Protein AF-A0A9J7NAI9-F1 (afdb_monomer)

Sequence (108 aa):
MEDMAEQAQNMTIGELYTSEKEGNDDSGDGTQGKPFKTVLQAIRHAGKEPFPSILVDGKKEGQRWEPVSQAQLKKQKKIWQREQHKAADKEKKEVRLENIKILQVLNV

Secondary structure (DSSP, 8-state):
--SSSSSGGGGSSPPEEB-TTT--TTT--SSSSS-BS-HHHHHHHH-SSSPP-EEEE-SSTT-SEEEPPHHHHHHHHHHHHHHHHHHHHHHHHHHHHHHHHHHHHTT-

Organism: Branchiostoma floridae (NCBI:txid7739)

pLDDT: mean 75.94, std 13.52, range [39.56, 89.75]

Mean predicted aligned error: 11.58 Å

Structure (mmCIF, N/CA/C/O backbone):
data_AF-A0A9J7NAI9-F1
#
_entry.id   AF-A0A9J7NAI9-F1
#
loop_
_atom_site.group_PDB
_atom_site.id
_atom_site.type_symbol
_atom_site.label_atom_id
_atom_site.label_alt_id
_atom_site.label_comp_id
_atom_site.label_asym_id
_atom_site.label_entity_id
_atom_site.label_seq_id
_atom_site.pdbx_PDB_ins_code
_atom_site.Cartn_x
_atom_site.Cartn_y
_atom_site.Cartn_z
_atom_site.occupancy
_atom_site.B_iso_or_equiv
_atom_site.auth_seq_id
_atom_site.auth_comp_id
_atom_site.auth_asym_id
_atom_site.auth_atom_id
_atom_site.pdbx_PDB_model_num
ATOM 1 N N . MET A 1 1 ? -30.375 14.791 -13.742 1.00 44.72 1 MET A N 1
ATOM 2 C CA . MET A 1 1 ? -30.176 13.327 -13.657 1.00 44.72 1 MET A CA 1
ATOM 3 C C . MET A 1 1 ? -28.774 13.055 -14.173 1.00 44.72 1 MET A C 1
ATOM 5 O O . MET A 1 1 ? -28.616 12.635 -15.307 1.00 44.72 1 MET A O 1
ATOM 9 N N . GLU A 1 2 ? -27.758 13.404 -13.387 1.00 45.91 2 GLU A N 1
ATOM 10 C CA . GLU A 1 2 ? -26.345 13.337 -13.809 1.00 45.91 2 GLU A CA 1
ATOM 11 C C . GLU A 1 2 ? -25.483 12.544 -12.808 1.00 45.91 2 GLU A C 1
ATOM 13 O O . GLU A 1 2 ? -24.283 12.413 -12.990 1.00 45.91 2 GLU A O 1
ATOM 18 N N . ASP A 1 3 ? -26.107 11.926 -11.797 1.00 45.97 3 ASP A N 1
ATOM 19 C CA . ASP A 1 3 ? -25.424 11.298 -10.655 1.00 45.97 3 ASP A CA 1
ATOM 20 C C . ASP A 1 3 ? -25.345 9.759 -10.719 1.00 45.97 3 ASP A C 1
ATOM 22 O O . ASP A 1 3 ? -24.952 9.113 -9.752 1.00 45.97 3 ASP A O 1
ATOM 26 N N . MET A 1 4 ? -25.739 9.132 -11.835 1.00 50.91 4 MET A N 1
ATOM 27 C CA . MET A 1 4 ? -25.880 7.663 -11.917 1.00 50.91 4 MET A CA 1
ATOM 28 C C . MET A 1 4 ? -24.733 6.938 -12.642 1.00 50.91 4 MET A C 1
ATOM 30 O O . MET A 1 4 ? -24.644 5.714 -12.565 1.00 50.91 4 MET A O 1
ATOM 34 N N . ALA A 1 5 ? -23.834 7.657 -13.323 1.00 46.25 5 ALA A N 1
ATOM 35 C CA . ALA A 1 5 ? -22.735 7.042 -14.079 1.00 46.25 5 ALA A CA 1
ATOM 36 C C . ALA A 1 5 ? -21.481 6.750 -13.228 1.00 46.25 5 ALA A C 1
ATOM 38 O O . ALA A 1 5 ? -20.723 5.837 -13.552 1.00 46.25 5 ALA A O 1
ATOM 39 N N . GLU A 1 6 ? -21.277 7.458 -12.112 1.00 47.16 6 GLU A N 1
ATOM 40 C CA . GLU A 1 6 ? -20.104 7.259 -11.242 1.00 47.16 6 GLU A CA 1
ATOM 41 C C . GLU A 1 6 ? -20.245 6.055 -10.295 1.00 47.16 6 GLU A C 1
ATOM 43 O O . GLU A 1 6 ? -19.250 5.442 -9.914 1.00 47.16 6 GLU A O 1
ATOM 48 N N . GLN A 1 7 ? -21.472 5.634 -9.972 1.00 41.72 7 GLN A N 1
ATOM 49 C CA . GLN A 1 7 ? -21.710 4.493 -9.076 1.00 41.72 7 GLN A CA 1
ATOM 50 C C . GLN A 1 7 ? -21.473 3.128 -9.750 1.00 41.72 7 GLN A C 1
ATOM 52 O O . GLN A 1 7 ? -21.200 2.141 -9.066 1.00 41.72 7 GLN A O 1
ATOM 57 N N . ALA A 1 8 ? -21.516 3.054 -11.086 1.00 41.09 8 ALA A N 1
ATOM 58 C CA . ALA A 1 8 ? -21.364 1.798 -11.825 1.00 41.09 8 ALA A CA 1
ATOM 59 C C . ALA A 1 8 ? -19.909 1.311 -11.930 1.00 41.09 8 ALA A C 1
ATOM 61 O O . ALA A 1 8 ? -19.667 0.107 -12.019 1.00 41.09 8 ALA A O 1
ATOM 62 N N . GLN A 1 9 ? -18.926 2.213 -11.849 1.00 43.31 9 GLN A N 1
ATOM 63 C CA . GLN A 1 9 ? -17.512 1.820 -11.869 1.00 43.31 9 GLN A CA 1
ATOM 64 C C . GLN A 1 9 ? -17.072 1.146 -10.560 1.00 43.31 9 GLN A C 1
ATOM 66 O O . GLN A 1 9 ? -16.085 0.419 -10.551 1.00 43.31 9 GLN A O 1
ATOM 71 N N . ASN A 1 10 ? -17.841 1.298 -9.477 1.00 43.94 10 ASN A N 1
ATOM 72 C CA . ASN A 1 10 ? -17.552 0.697 -8.175 1.00 43.94 10 ASN A CA 1
ATOM 73 C C . ASN A 1 10 ? -18.012 -0.775 -8.052 1.00 43.94 10 ASN A C 1
ATOM 75 O O . ASN A 1 10 ? -17.738 -1.414 -7.042 1.00 43.94 10 ASN A O 1
ATOM 79 N N . MET A 1 11 ? -18.715 -1.333 -9.048 1.00 39.56 11 MET A N 1
ATOM 80 C CA . MET A 1 11 ? -19.363 -2.654 -8.935 1.00 39.56 11 MET A CA 1
ATOM 81 C C . MET A 1 11 ? -18.564 -3.838 -9.508 1.00 39.56 11 MET A C 1
ATOM 83 O O . MET A 1 11 ? -19.034 -4.968 -9.435 1.00 39.56 11 MET A O 1
ATOM 87 N N . THR A 1 12 ? -17.357 -3.626 -10.052 1.00 43.38 12 THR A N 1
ATOM 88 C CA . THR A 1 12 ? -16.520 -4.742 -10.568 1.00 43.38 12 THR A CA 1
ATOM 89 C C . THR A 1 12 ? -15.076 -4.731 -10.057 1.00 43.38 12 THR A C 1
ATOM 91 O O . THR A 1 12 ? -14.273 -5.580 -10.440 1.00 43.38 12 THR A O 1
ATOM 94 N N . ILE A 1 13 ? -14.720 -3.786 -9.184 1.00 56.59 13 ILE A N 1
ATOM 95 C CA . ILE A 1 13 ? -13.369 -3.671 -8.628 1.00 56.59 13 ILE A CA 1
ATOM 96 C C . ILE A 1 13 ? -13.398 -4.355 -7.256 1.00 56.59 13 ILE A C 1
ATOM 98 O O . ILE A 1 13 ? -13.735 -3.730 -6.255 1.00 56.59 13 ILE A O 1
ATOM 102 N N . GLY A 1 14 ? -13.174 -5.672 -7.242 1.00 68.62 14 GLY A N 1
ATOM 103 C CA . GLY A 1 14 ? -13.347 -6.520 -6.056 1.00 68.62 14 GLY A CA 1
ATOM 104 C C . GLY A 1 14 ? -12.652 -5.977 -4.804 1.00 68.62 14 GLY A C 1
ATOM 105 O O . GLY A 1 14 ? -11.555 -5.443 -4.882 1.00 68.62 14 GLY A O 1
ATOM 106 N N . GLU A 1 15 ? -13.295 -6.103 -3.649 1.00 83.12 15 GLU A N 1
ATOM 107 C CA . GLU A 1 15 ? -12.754 -5.654 -2.364 1.00 83.12 15 GLU A CA 1
ATOM 108 C C . GLU A 1 15 ? -11.461 -6.400 -2.007 1.00 83.12 15 GLU A C 1
ATOM 110 O O . GLU A 1 15 ? -11.422 -7.630 -2.057 1.00 83.12 15 GLU A O 1
ATOM 115 N N . LEU A 1 16 ? -10.414 -5.666 -1.616 1.00 87.94 16 LEU A N 1
ATOM 116 C CA . LEU A 1 16 ? -9.161 -6.263 -1.152 1.00 87.94 16 LEU A CA 1
ATOM 117 C C . LEU A 1 16 ? -9.062 -6.192 0.362 1.00 87.94 16 LEU A C 1
ATOM 119 O O . LEU A 1 16 ? -9.169 -5.129 0.961 1.00 87.94 16 LEU A O 1
ATOM 123 N N . TYR A 1 17 ? -8.778 -7.325 0.977 1.00 88.69 17 TYR A N 1
ATOM 124 C CA . TYR A 1 17 ? -8.649 -7.466 2.414 1.00 88.69 17 TYR A CA 1
ATOM 125 C C . TYR A 1 17 ? -7.174 -7.464 2.797 1.00 88.69 17 TYR A C 1
ATOM 127 O O . TYR A 1 17 ? -6.356 -8.184 2.219 1.00 88.69 17 TYR A O 1
ATOM 135 N N . THR A 1 18 ? -6.833 -6.635 3.777 1.00 88.88 18 THR A N 1
ATOM 136 C CA . THR A 1 18 ? -5.484 -6.499 4.321 1.00 88.88 18 THR A CA 1
ATOM 137 C C . THR A 1 18 ? -5.531 -6.647 5.836 1.00 88.88 18 THR A C 1
ATOM 139 O O . THR A 1 18 ? -6.253 -5.917 6.506 1.00 88.88 18 THR A O 1
ATOM 142 N N . SER A 1 19 ? -4.779 -7.592 6.390 1.00 88.38 19 SER A N 1
ATOM 143 C CA . SER A 1 19 ? -4.666 -7.803 7.831 1.00 88.38 19 SER A CA 1
ATOM 144 C C . SER A 1 19 ? -3.204 -7.773 8.232 1.00 88.38 19 SER A C 1
ATOM 146 O O . SER A 1 19 ? -2.419 -8.604 7.790 1.00 88.38 19 SER A O 1
ATOM 148 N N . GLU A 1 20 ? -2.829 -6.847 9.106 1.00 85.50 20 GLU A N 1
ATOM 149 C CA . GLU A 1 20 ? -1.448 -6.767 9.590 1.00 85.50 20 GLU A CA 1
ATOM 150 C C . GLU A 1 20 ? -1.117 -7.949 10.519 1.00 85.50 20 GLU A C 1
ATOM 152 O O . GLU A 1 20 ? 0.048 -8.324 10.666 1.00 85.50 20 GLU A O 1
ATOM 157 N N . LYS A 1 21 ? -2.151 -8.558 11.118 1.00 83.62 21 LYS A N 1
ATOM 158 C CA . LYS A 1 21 ? -2.030 -9.660 12.081 1.00 83.62 21 LYS A CA 1
ATOM 159 C C . LYS A 1 21 ? -1.989 -11.037 11.427 1.00 83.62 21 LYS A C 1
ATOM 161 O O . LYS A 1 21 ? -1.159 -11.853 11.810 1.00 83.62 21 LYS A O 1
ATOM 166 N N . GLU A 1 22 ? -2.887 -11.297 10.479 1.00 83.75 22 GLU A N 1
ATOM 167 C CA . GLU A 1 22 ? -3.063 -12.632 9.877 1.00 83.75 22 GLU A CA 1
ATOM 168 C C . GLU A 1 22 ? -2.797 -12.656 8.369 1.00 83.75 22 GLU A C 1
ATOM 170 O O . GLU A 1 22 ? -2.861 -13.709 7.737 1.00 83.75 22 GLU A O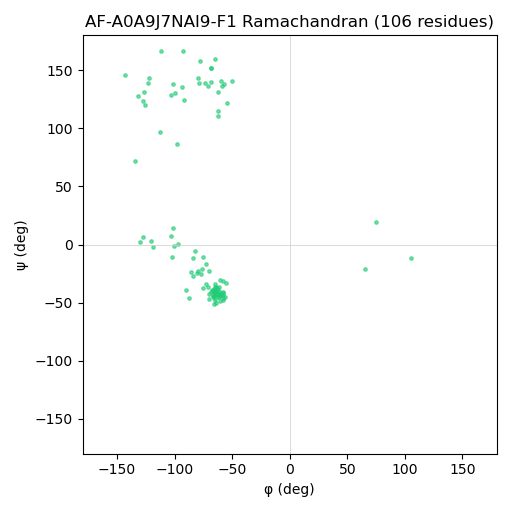 1
ATOM 175 N N . GLY A 1 23 ? -2.497 -11.502 7.777 1.00 85.75 23 GLY A N 1
ATOM 176 C CA . GLY A 1 23 ? -2.211 -11.403 6.359 1.00 85.75 23 GLY A CA 1
ATOM 177 C C . GLY A 1 23 ? -0.813 -11.873 5.991 1.00 85.75 23 GLY A C 1
ATOM 178 O O . GLY A 1 23 ? 0.123 -11.883 6.796 1.00 85.75 23 GLY A O 1
ATOM 179 N N . ASN A 1 24 ? -0.671 -12.226 4.719 1.00 87.62 24 ASN A N 1
ATOM 180 C CA . ASN A 1 24 ? 0.593 -12.629 4.123 1.00 87.62 24 ASN A CA 1
ATOM 181 C C . ASN A 1 24 ? 0.798 -11.865 2.806 1.00 87.62 24 ASN A C 1
ATOM 183 O O . ASN A 1 24 ? -0.098 -11.827 1.969 1.00 87.62 24 ASN A O 1
ATOM 187 N N . ASP A 1 25 ? 1.951 -11.216 2.633 1.00 84.06 25 ASP A N 1
ATOM 188 C CA . ASP A 1 25 ? 2.257 -10.457 1.411 1.00 84.06 25 ASP A CA 1
ATOM 189 C C . ASP A 1 25 ? 2.716 -11.355 0.246 1.00 84.06 25 ASP A C 1
ATOM 191 O O . ASP A 1 25 ? 2.588 -10.954 -0.911 1.00 84.06 25 ASP A O 1
ATOM 195 N N . ASP A 1 26 ? 3.224 -12.558 0.533 1.00 81.25 26 ASP A N 1
ATOM 196 C CA . ASP A 1 26 ? 3.769 -13.485 -0.466 1.00 81.25 26 ASP A CA 1
ATOM 197 C C . ASP A 1 26 ? 2.710 -14.438 -1.033 1.00 81.25 26 ASP A C 1
ATOM 199 O O . ASP A 1 26 ? 2.723 -14.755 -2.218 1.00 81.25 26 ASP A O 1
ATOM 203 N N . SER A 1 27 ? 1.797 -14.923 -0.185 1.00 82.25 27 SER A N 1
ATOM 204 C CA . SER A 1 27 ? 0.757 -15.903 -0.562 1.00 82.25 27 SER A CA 1
ATOM 205 C C . SER A 1 27 ? -0.673 -15.407 -0.347 1.00 82.25 27 SER A C 1
ATOM 207 O O . SER A 1 27 ? -1.620 -16.179 -0.507 1.00 82.25 27 SER A O 1
ATOM 209 N N . GLY A 1 28 ? -0.839 -14.156 0.086 1.00 81.06 28 GLY A N 1
ATOM 210 C CA . GLY A 1 28 ? -2.149 -13.526 0.180 1.00 81.06 28 GLY A CA 1
ATOM 211 C C . GLY A 1 28 ? -2.693 -13.231 -1.210 1.00 81.06 28 GLY A C 1
ATOM 212 O O . GLY A 1 28 ? -1.971 -12.732 -2.066 1.00 81.06 28 GLY A O 1
ATOM 213 N N . ASP A 1 29 ? -3.973 -13.516 -1.417 1.00 81.75 29 ASP A N 1
ATOM 214 C CA . ASP A 1 29 ? -4.691 -13.169 -2.651 1.00 81.75 29 ASP A CA 1
ATOM 215 C C . ASP A 1 29 ? -5.546 -11.900 -2.452 1.00 81.75 29 ASP A C 1
ATOM 217 O O . ASP A 1 29 ? -6.239 -11.445 -3.357 1.00 81.75 29 ASP A O 1
ATOM 221 N N . GLY A 1 30 ? -5.536 -11.335 -1.237 1.00 79.12 30 GLY A N 1
ATOM 222 C CA . GLY A 1 30 ? -6.341 -10.174 -0.864 1.00 79.12 30 GLY A CA 1
ATOM 223 C C . GLY A 1 30 ? -7.815 -10.484 -0.656 1.00 79.12 30 GLY A C 1
ATOM 224 O O . GLY A 1 30 ? -8.640 -9.580 -0.686 1.00 79.12 30 GLY A O 1
ATOM 225 N N . THR A 1 31 ? -8.159 -11.749 -0.428 1.00 84.12 31 THR A N 1
ATOM 226 C CA . THR A 1 31 ? -9.518 -12.177 -0.077 1.00 84.12 31 THR A CA 1
ATOM 227 C C . THR A 1 31 ? -9.692 -12.227 1.442 1.00 84.12 31 THR A C 1
ATOM 229 O O . THR A 1 31 ? -8.712 -12.240 2.182 1.00 84.12 31 THR A O 1
ATOM 232 N N . GLN A 1 32 ? -10.932 -12.320 1.934 1.00 83.69 32 GLN A N 1
ATOM 233 C CA . GLN A 1 32 ? -11.203 -12.463 3.375 1.00 83.69 32 GLN A CA 1
ATOM 234 C C . GLN A 1 32 ? -10.489 -13.666 4.017 1.00 83.69 32 GLN A C 1
ATOM 236 O O . GLN A 1 32 ? -10.111 -13.593 5.183 1.00 83.69 32 GLN A 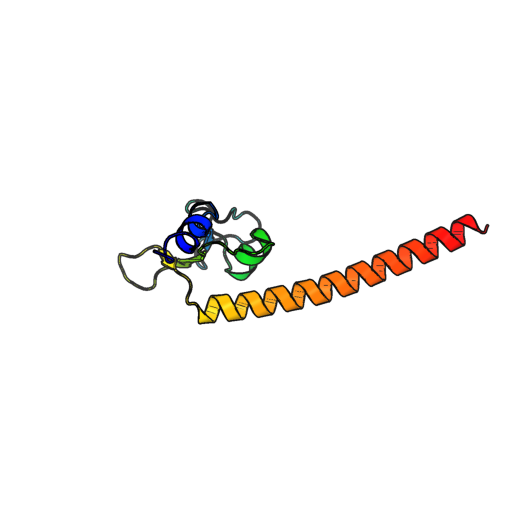O 1
ATOM 241 N N . GLY A 1 33 ? -10.312 -14.765 3.271 1.00 83.38 33 GLY A N 1
ATOM 242 C CA . GLY A 1 33 ? -9.641 -15.977 3.756 1.00 83.38 33 GLY A CA 1
ATOM 243 C C . GLY A 1 33 ? -8.116 -15.929 3.653 1.00 83.38 33 GLY A C 1
ATOM 244 O O . GLY A 1 33 ? -7.431 -16.586 4.431 1.00 83.38 33 GLY A O 1
ATOM 245 N N . LYS A 1 34 ? -7.579 -15.148 2.709 1.00 86.00 34 LYS A N 1
ATOM 246 C CA . LYS A 1 34 ? -6.138 -14.933 2.524 1.00 86.00 34 LYS A CA 1
ATOM 247 C C . LYS A 1 34 ? -5.852 -13.444 2.325 1.00 86.00 34 LYS A C 1
ATOM 249 O O . LYS A 1 34 ? -5.562 -13.022 1.198 1.00 86.00 34 LYS A O 1
ATOM 254 N N . PRO A 1 35 ? -5.971 -12.639 3.392 1.00 88.94 35 PRO A N 1
ATOM 255 C CA . PRO A 1 35 ? -5.738 -11.211 3.299 1.00 88.94 35 PRO A CA 1
ATOM 256 C C . PRO A 1 35 ? -4.256 -10.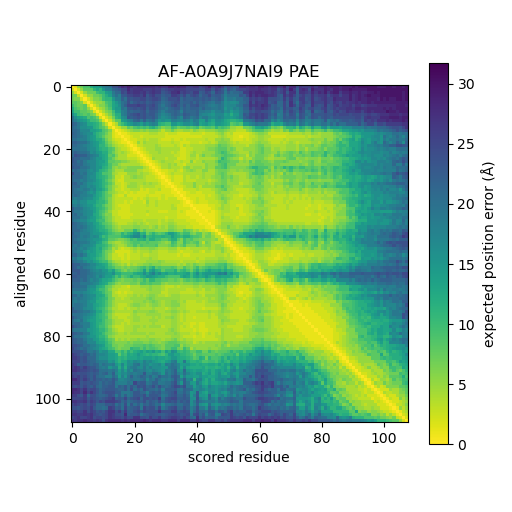927 3.037 1.00 88.94 35 PRO A C 1
ATOM 258 O O . PRO A 1 35 ? -3.371 -11.684 3.443 1.00 88.94 35 PRO A O 1
ATOM 261 N N . PHE A 1 36 ? -3.974 -9.807 2.381 1.00 89.69 36 PHE A N 1
ATOM 262 C CA . PHE A 1 36 ? -2.610 -9.290 2.293 1.00 89.69 36 PHE A CA 1
ATOM 263 C C . PHE A 1 36 ? -2.142 -8.807 3.662 1.00 89.69 36 PHE A C 1
ATOM 265 O O . PHE A 1 36 ? -2.952 -8.353 4.466 1.00 89.69 36 PHE A O 1
ATOM 272 N N . LYS A 1 37 ? -0.839 -8.839 3.937 1.00 89.75 37 LYS A N 1
ATOM 273 C CA . LYS A 1 37 ? -0.328 -8.264 5.188 1.00 89.75 37 LYS A CA 1
ATOM 274 C C . LYS A 1 37 ? -0.298 -6.740 5.130 1.00 89.75 37 LYS A C 1
ATOM 276 O O . LYS A 1 37 ? -0.591 -6.064 6.111 1.00 89.75 37 LYS A O 1
ATOM 281 N N . THR A 1 38 ? 0.035 -6.188 3.965 1.00 87.19 38 THR A N 1
ATOM 282 C CA . THR A 1 38 ? 0.201 -4.750 3.766 1.00 87.19 38 THR A CA 1
ATOM 283 C C . THR A 1 38 ? -0.708 -4.193 2.676 1.00 87.19 38 THR A C 1
ATOM 285 O O . THR A 1 38 ? -0.906 -4.767 1.606 1.00 87.19 38 THR A O 1
ATOM 288 N N . VAL A 1 39 ? -1.195 -2.971 2.910 1.00 87.25 39 VAL A N 1
ATOM 289 C CA . VAL A 1 39 ? -1.952 -2.188 1.915 1.00 87.25 39 VAL A CA 1
ATOM 290 C C . VAL A 1 39 ? -1.117 -1.910 0.661 1.00 87.25 39 VAL A C 1
ATOM 292 O O . VAL A 1 39 ? -1.655 -1.813 -0.439 1.00 87.25 39 VAL A O 1
ATOM 295 N N . LEU A 1 40 ? 0.208 -1.794 0.803 1.00 85.81 40 LEU A N 1
ATOM 296 C CA . LEU A 1 40 ? 1.098 -1.591 -0.338 1.00 85.81 40 LEU A CA 1
ATOM 297 C C . LEU A 1 40 ? 1.079 -2.801 -1.277 1.00 85.81 40 LEU A C 1
ATOM 299 O O . LEU A 1 40 ? 1.014 -2.611 -2.490 1.00 85.81 40 LEU A O 1
ATOM 303 N N . GLN A 1 41 ? 1.100 -4.018 -0.730 1.00 87.00 41 GLN A N 1
ATOM 304 C CA . GLN A 1 41 ? 1.042 -5.232 -1.534 1.00 87.00 41 GLN A CA 1
ATOM 305 C C . GLN A 1 41 ? -0.307 -5.377 -2.240 1.00 87.00 41 GLN A C 1
ATOM 307 O O . GLN A 1 41 ? -0.337 -5.674 -3.430 1.00 87.00 41 GLN A O 1
ATOM 312 N N . ALA A 1 42 ? -1.406 -5.038 -1.561 1.00 87.00 42 ALA A N 1
ATOM 313 C CA . ALA A 1 42 ? -2.727 -4.976 -2.185 1.00 87.00 42 ALA A CA 1
ATOM 314 C C . ALA A 1 42 ? -2.764 -4.002 -3.382 1.00 87.00 42 ALA A C 1
ATOM 316 O O . ALA A 1 42 ? -3.295 -4.325 -4.441 1.00 87.00 42 ALA A O 1
ATOM 317 N N . ILE A 1 43 ? -2.131 -2.830 -3.256 1.00 84.25 43 ILE A N 1
ATOM 318 C CA . ILE A 1 43 ? -2.016 -1.846 -4.348 1.00 84.25 43 ILE A CA 1
ATOM 319 C C . ILE A 1 43 ? -1.126 -2.358 -5.485 1.00 84.25 43 ILE A C 1
ATOM 321 O O . ILE A 1 43 ? -1.449 -2.145 -6.654 1.00 84.25 43 ILE A O 1
ATOM 325 N N . ARG A 1 44 ? -0.024 -3.047 -5.167 1.00 83.50 44 ARG A N 1
ATOM 326 C CA . ARG A 1 44 ? 0.839 -3.686 -6.172 1.00 83.50 44 ARG A CA 1
ATOM 327 C C . ARG A 1 44 ? 0.091 -4.763 -6.949 1.00 83.50 44 ARG A C 1
ATOM 329 O O . ARG A 1 44 ? 0.219 -4.799 -8.167 1.00 83.50 44 ARG A O 1
ATOM 336 N N . HIS A 1 45 ? -0.704 -5.580 -6.259 1.00 82.31 45 HIS A N 1
ATOM 337 C CA . HIS A 1 45 ? -1.529 -6.617 -6.870 1.00 82.31 45 HIS A CA 1
ATOM 338 C C . HIS A 1 45 ? -2.630 -6.021 -7.756 1.00 82.31 45 HIS A C 1
ATOM 340 O O . HIS A 1 45 ? -2.857 -6.498 -8.863 1.00 82.31 45 HIS A O 1
ATOM 346 N N . ALA A 1 46 ? -3.268 -4.933 -7.308 1.00 80.88 46 ALA A N 1
ATOM 347 C CA . ALA A 1 46 ? -4.245 -4.209 -8.114 1.00 80.88 46 ALA A CA 1
ATOM 348 C C . ALA A 1 46 ? -3.615 -3.630 -9.392 1.00 80.88 46 ALA A C 1
ATOM 350 O O . ALA A 1 46 ? -4.217 -3.726 -10.458 1.00 80.88 46 ALA A O 1
ATOM 351 N N . GLY A 1 47 ? -2.408 -3.052 -9.302 1.00 70.81 47 GLY A N 1
ATOM 352 C CA . GLY A 1 47 ? -1.520 -2.704 -10.424 1.00 70.81 47 GLY A CA 1
ATOM 353 C C . GLY A 1 47 ? -2.006 -1.623 -11.405 1.00 70.81 47 GLY A C 1
ATOM 354 O O . GLY A 1 47 ? -1.187 -1.011 -12.090 1.00 70.81 47 GLY A O 1
ATOM 355 N N . LYS A 1 48 ? -3.311 -1.354 -11.474 1.00 67.88 48 LYS A N 1
ATOM 356 C CA . LYS A 1 48 ? -3.965 -0.430 -12.405 1.00 67.88 48 LYS A CA 1
ATOM 357 C C . LYS A 1 48 ? -5.119 0.296 -11.721 1.00 67.88 48 LYS A C 1
ATOM 359 O O . LYS A 1 48 ? -5.800 -0.261 -10.866 1.00 67.88 48 LYS A O 1
ATOM 364 N N . GLU A 1 49 ? -5.325 1.550 -12.111 1.00 65.50 49 GLU A N 1
ATOM 365 C CA . GLU A 1 49 ? -6.498 2.313 -11.688 1.00 65.50 49 GLU A CA 1
ATOM 366 C C . GLU A 1 49 ? -7.706 1.901 -12.540 1.00 65.50 49 GLU A C 1
ATOM 368 O O . GLU A 1 49 ? -7.537 1.657 -13.739 1.00 65.50 49 GLU A O 1
ATOM 373 N N . PRO A 1 50 ? -8.914 1.833 -11.965 1.00 70.19 50 PRO A N 1
ATOM 374 C CA . PRO A 1 50 ? -9.296 2.247 -10.609 1.00 70.19 50 PRO A CA 1
ATOM 375 C C . PRO A 1 50 ? -8.912 1.234 -9.511 1.00 70.19 50 PRO A C 1
ATOM 377 O O . PRO A 1 50 ? -9.037 0.025 -9.690 1.00 70.19 50 PRO A O 1
ATOM 380 N N . PHE A 1 51 ? -8.428 1.736 -8.365 1.00 69.38 51 PHE A N 1
ATOM 381 C CA . PHE A 1 51 ? -8.055 0.883 -7.230 1.00 69.38 51 PHE A CA 1
ATOM 382 C C . PHE A 1 51 ? -9.299 0.332 -6.514 1.00 69.38 51 PHE A C 1
ATOM 384 O O . PHE A 1 51 ? -10.245 1.091 -6.295 1.00 69.38 51 PHE A O 1
ATOM 391 N N . PRO A 1 52 ? -9.286 -0.947 -6.099 1.00 79.19 52 PRO A N 1
ATOM 392 C CA . PRO A 1 52 ? -10.361 -1.533 -5.307 1.00 79.19 52 PRO A CA 1
ATOM 393 C C . PRO A 1 52 ? -10.485 -0.895 -3.925 1.00 79.19 52 PRO A C 1
ATOM 395 O O . PRO A 1 52 ? -9.522 -0.344 -3.384 1.00 79.19 52 PRO A O 1
ATOM 398 N N . SER A 1 53 ? -11.659 -1.052 -3.315 1.00 84.19 53 SER A N 1
ATOM 399 C CA . SER A 1 53 ? -11.855 -0.772 -1.893 1.00 84.19 53 SER A CA 1
ATOM 400 C C . SER A 1 53 ? -10.971 -1.700 -1.063 1.00 84.19 53 SER A C 1
ATOM 402 O O . SER A 1 53 ? -11.201 -2.906 -1.015 1.00 84.19 53 SER A O 1
ATOM 404 N N . ILE A 1 54 ? -9.946 -1.139 -0.420 1.00 86.81 54 ILE A N 1
ATOM 405 C CA . ILE A 1 54 ? -9.058 -1.889 0.472 1.00 86.81 54 ILE A CA 1
ATOM 406 C C . ILE A 1 54 ? -9.609 -1.807 1.895 1.00 86.81 54 ILE A C 1
ATOM 408 O O . ILE A 1 54 ? -9.792 -0.711 2.427 1.00 86.81 54 ILE A O 1
ATOM 412 N N . LEU A 1 55 ? -9.839 -2.956 2.519 1.00 88.88 55 LEU A N 1
ATOM 413 C CA . LEU A 1 55 ? -10.231 -3.084 3.914 1.00 88.88 55 LEU A CA 1
ATOM 414 C C . LEU A 1 55 ? -9.028 -3.487 4.768 1.00 88.88 55 LEU A C 1
ATOM 416 O O . LEU A 1 55 ? -8.230 -4.335 4.379 1.00 88.88 55 LEU A O 1
ATOM 420 N N . VAL A 1 56 ? -8.904 -2.867 5.933 1.00 89.12 56 VAL A N 1
ATOM 421 C CA . VAL A 1 56 ? -7.892 -3.120 6.963 1.00 89.12 56 VAL A CA 1
ATOM 422 C C . VAL A 1 56 ? -8.538 -3.739 8.200 1.00 89.12 56 VAL A C 1
ATOM 424 O O . VAL A 1 56 ? -9.761 -3.699 8.345 1.00 89.12 56 VAL A O 1
ATOM 427 N N . ASP A 1 57 ? -7.733 -4.283 9.114 1.00 87.94 57 ASP A N 1
ATOM 428 C CA . ASP A 1 57 ? -8.227 -4.721 10.423 1.00 87.94 57 ASP A CA 1
ATOM 429 C C . ASP A 1 57 ? -8.952 -3.567 11.134 1.00 87.94 57 ASP A C 1
ATOM 431 O O . ASP A 1 57 ? -8.376 -2.501 11.388 1.00 87.94 57 ASP A O 1
ATOM 435 N N . GLY A 1 58 ? -10.224 -3.783 11.467 1.00 85.31 58 GLY A N 1
ATOM 436 C CA . GLY A 1 58 ? -11.004 -2.797 12.200 1.00 85.31 58 GLY A CA 1
ATOM 437 C C . GLY A 1 58 ? -10.499 -2.643 13.634 1.00 85.31 58 GLY A C 1
ATOM 438 O O . GLY A 1 58 ? -10.139 -3.607 14.311 1.00 85.31 58 GLY A O 1
ATOM 439 N N . LYS A 1 59 ? -10.466 -1.398 14.117 1.00 76.38 59 LYS A N 1
ATOM 440 C CA . LYS A 1 59 ? -10.028 -1.082 15.490 1.00 76.38 59 LYS A CA 1
ATOM 441 C C . LYS A 1 59 ? -11.137 -1.242 16.530 1.00 76.38 59 LYS A C 1
ATOM 443 O O . LYS A 1 59 ? -10.858 -1.176 17.724 1.00 76.38 59 LYS A O 1
ATOM 448 N N . LYS A 1 60 ? -12.387 -1.403 16.089 1.00 79.38 60 LYS A N 1
ATOM 449 C CA . LYS A 1 60 ? -13.560 -1.532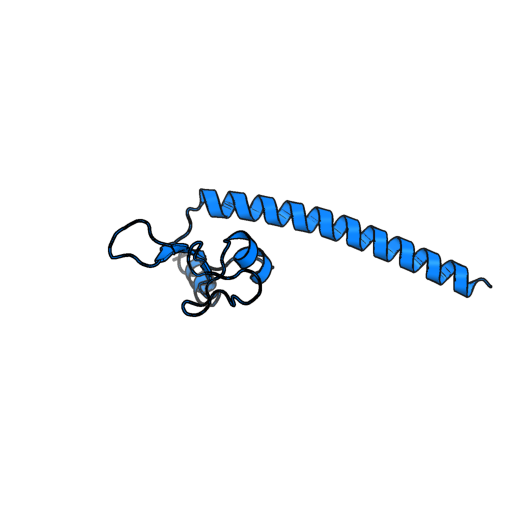 16.959 1.00 79.38 60 LYS A CA 1
ATOM 450 C C . LYS A 1 60 ? -13.877 -2.995 17.226 1.00 79.38 60 LYS A C 1
ATOM 452 O O . LYS A 1 60 ? -13.920 -3.811 16.307 1.00 79.38 60 LYS A O 1
ATOM 457 N N . GLU A 1 61 ? -14.163 -3.302 18.485 1.00 66.31 61 GLU A N 1
ATOM 458 C CA . GLU A 1 61 ? -14.642 -4.615 18.904 1.00 66.31 61 GLU A CA 1
ATOM 459 C C . GLU A 1 61 ? -15.994 -4.896 18.219 1.00 66.31 61 GLU A C 1
ATOM 461 O O . GLU A 1 61 ? -16.956 -4.151 18.394 1.00 66.31 61 GLU A O 1
ATOM 466 N N . GLY A 1 62 ? -16.031 -5.905 17.342 1.00 71.75 62 GLY A N 1
ATOM 467 C CA . GLY A 1 62 ? -17.196 -6.249 16.514 1.00 71.75 62 GLY A CA 1
ATOM 468 C C . GLY A 1 62 ? -17.091 -5.864 15.033 1.00 71.75 62 GLY A C 1
ATOM 469 O O . GLY A 1 62 ? -17.880 -6.354 14.229 1.00 71.75 62 GLY A O 1
ATOM 470 N N . GLN A 1 63 ? -16.099 -5.060 14.635 1.00 76.94 63 GLN A N 1
ATOM 471 C CA . GLN A 1 63 ? -15.864 -4.718 13.232 1.00 76.94 63 GLN A CA 1
ATOM 472 C C . GLN A 1 63 ? -14.541 -5.332 12.775 1.00 76.94 63 GLN A C 1
ATOM 474 O O . GLN A 1 63 ? -13.467 -4.796 13.024 1.00 76.94 63 GLN A O 1
ATOM 479 N N . ARG A 1 64 ? -14.619 -6.506 12.136 1.00 82.06 64 ARG A N 1
ATOM 480 C CA . ARG A 1 64 ? -13.429 -7.253 11.703 1.00 82.06 64 ARG A CA 1
ATOM 481 C C . ARG A 1 64 ? -12.644 -6.511 10.618 1.00 82.06 64 ARG A C 1
ATOM 483 O O . ARG A 1 64 ? -11.419 -6.501 10.658 1.00 82.06 64 ARG A O 1
ATOM 490 N N . TRP A 1 65 ? -13.359 -5.868 9.698 1.00 86.00 65 TRP A N 1
ATOM 491 C CA . TRP A 1 65 ? -12.798 -5.159 8.554 1.00 86.00 65 TRP A CA 1
ATOM 492 C C . TRP A 1 65 ? -13.327 -3.726 8.510 1.00 86.00 65 TRP A C 1
ATOM 494 O O . TRP A 1 65 ? -14.532 -3.499 8.616 1.00 86.00 65 TRP A O 1
ATOM 504 N N . GLU A 1 66 ? -12.432 -2.763 8.345 1.00 88.50 66 GLU A N 1
ATOM 505 C CA . GLU A 1 66 ? -12.739 -1.341 8.193 1.00 88.50 66 GLU A CA 1
ATOM 506 C C . GLU A 1 66 ? -12.131 -0.843 6.876 1.00 88.50 66 GLU A C 1
ATOM 508 O O . GLU A 1 66 ? -11.008 -1.227 6.555 1.00 88.50 66 GLU A O 1
ATOM 513 N N . PRO A 1 67 ? -12.813 -0.004 6.079 1.00 86.94 67 PRO A N 1
ATOM 514 C CA . PRO A 1 67 ? -12.198 0.583 4.894 1.00 86.94 67 PRO A CA 1
ATOM 515 C C . PRO A 1 67 ? -10.952 1.384 5.278 1.00 86.94 67 PRO A C 1
ATOM 517 O O . PRO A 1 67 ? -10.955 2.163 6.234 1.00 86.94 67 PRO A O 1
ATOM 520 N N . VAL A 1 68 ? -9.878 1.220 4.508 1.00 87.62 68 VAL A N 1
ATOM 521 C CA . VAL A 1 68 ? -8.643 1.965 4.735 1.00 87.62 68 VAL A CA 1
ATOM 522 C C . VAL A 1 68 ? -8.915 3.469 4.681 1.00 87.62 68 VAL A C 1
ATOM 524 O O . VAL A 1 68 ? -9.634 3.972 3.812 1.00 87.62 68 VAL A O 1
ATOM 527 N N . SER A 1 69 ? -8.309 4.224 5.598 1.00 86.56 69 SER A N 1
ATOM 528 C CA . SER A 1 69 ? -8.455 5.679 5.582 1.00 86.56 69 SER A CA 1
ATOM 529 C C . SER A 1 69 ? -7.946 6.268 4.259 1.00 86.56 69 SER A C 1
ATOM 531 O O . SER A 1 69 ? -6.896 5.873 3.741 1.00 86.56 69 SER A O 1
ATOM 533 N N . GLN A 1 70 ? -8.644 7.277 3.726 1.00 83.12 70 GLN A N 1
ATOM 534 C CA . GLN A 1 70 ? -8.243 7.933 2.474 1.00 83.12 70 GLN A CA 1
ATOM 535 C C . GLN A 1 70 ? -6.822 8.517 2.540 1.00 83.12 70 GLN A C 1
ATOM 537 O O . GLN A 1 70 ? -6.114 8.555 1.534 1.00 83.12 70 GLN A O 1
ATOM 542 N N . ALA A 1 71 ? -6.384 8.967 3.722 1.00 86.06 71 ALA A N 1
ATOM 543 C CA . ALA A 1 71 ? -5.032 9.472 3.940 1.00 86.06 71 ALA A CA 1
ATOM 544 C C . ALA A 1 71 ? -3.974 8.365 3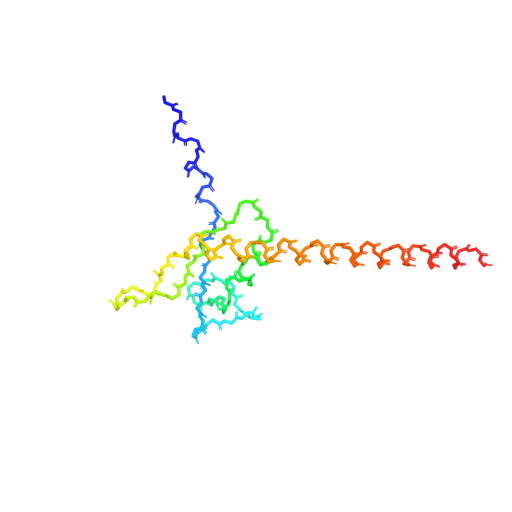.787 1.00 86.06 71 ALA A C 1
ATOM 546 O O . ALA A 1 71 ? -2.957 8.570 3.120 1.00 86.06 71 ALA A O 1
ATOM 547 N N . GLN A 1 72 ? -4.231 7.185 4.357 1.00 84.88 72 GLN A N 1
ATOM 548 C CA . GLN A 1 72 ? -3.357 6.021 4.231 1.00 84.88 72 GLN A CA 1
ATOM 549 C C . GLN A 1 72 ? -3.337 5.508 2.788 1.00 84.88 72 GLN A C 1
ATOM 551 O O . GLN A 1 72 ? -2.259 5.326 2.228 1.00 84.88 72 GLN A O 1
ATOM 556 N N . LEU A 1 73 ? -4.498 5.408 2.132 1.00 86.12 73 LEU A N 1
ATOM 557 C CA . LEU A 1 73 ? -4.574 5.027 0.720 1.00 86.12 73 LEU A CA 1
ATOM 558 C C . LEU A 1 73 ? -3.769 5.982 -0.176 1.00 86.12 73 LEU A C 1
ATOM 560 O O . LEU A 1 73 ? -2.948 5.536 -0.975 1.00 86.12 73 LEU A O 1
ATOM 564 N N . LYS A 1 74 ? -3.926 7.303 -0.001 1.00 83.81 74 LYS A N 1
ATOM 565 C CA . LYS A 1 74 ? -3.158 8.321 -0.746 1.00 83.81 74 LYS A CA 1
ATOM 566 C C . LYS A 1 74 ? -1.650 8.208 -0.498 1.00 83.81 74 LYS A C 1
ATOM 568 O O . LYS A 1 74 ? -0.864 8.340 -1.439 1.00 83.81 74 LYS A O 1
ATOM 573 N N . LYS A 1 75 ? -1.227 7.955 0.746 1.00 87.88 75 LYS A N 1
ATOM 574 C CA . LYS A 1 75 ? 0.190 7.776 1.104 1.00 87.88 75 LYS A CA 1
ATOM 575 C C . LYS A 1 75 ? 0.782 6.544 0.421 1.00 87.88 75 LYS A C 1
ATOM 577 O O . LYS A 1 75 ? 1.823 6.659 -0.225 1.00 87.88 75 LYS A O 1
ATOM 582 N N . GLN A 1 76 ? 0.118 5.396 0.526 1.00 87.62 76 GLN A N 1
ATOM 583 C CA . GLN A 1 76 ? 0.565 4.158 -0.106 1.00 87.62 76 GLN A CA 1
ATOM 584 C C . GLN A 1 76 ? 0.543 4.254 -1.639 1.00 87.62 76 GLN A C 1
ATOM 586 O O . GLN A 1 76 ? 1.522 3.864 -2.271 1.00 87.62 76 GLN A O 1
ATOM 591 N N . LYS A 1 77 ? -0.484 4.878 -2.236 1.00 84.38 77 LYS A N 1
ATOM 592 C CA . LYS A 1 77 ? -0.533 5.174 -3.680 1.00 84.38 77 LYS A CA 1
ATOM 593 C C . LYS A 1 77 ? 0.682 5.991 -4.125 1.00 84.38 77 LYS A C 1
ATOM 595 O O . LYS A 1 77 ? 1.323 5.653 -5.114 1.00 84.38 77 LYS A O 1
ATOM 600 N N . LYS A 1 78 ? 1.055 7.030 -3.370 1.00 85.75 78 LYS A N 1
ATOM 601 C CA . LYS A 1 78 ? 2.238 7.855 -3.668 1.00 85.75 78 LYS A CA 1
ATOM 602 C C . LYS A 1 78 ? 3.546 7.061 -3.585 1.00 85.75 78 LYS A C 1
ATOM 604 O O . LYS A 1 78 ? 4.464 7.324 -4.358 1.00 85.75 78 LYS A O 1
ATOM 609 N N . ILE A 1 79 ? 3.653 6.119 -2.646 1.00 87.19 79 ILE A N 1
ATOM 610 C CA . ILE A 1 79 ? 4.815 5.223 -2.536 1.00 87.19 79 ILE A CA 1
ATOM 611 C C . ILE A 1 79 ? 4.874 4.304 -3.757 1.00 87.19 79 ILE A C 1
ATOM 613 O O . ILE A 1 79 ? 5.898 4.287 -4.433 1.00 87.19 79 ILE A O 1
ATOM 617 N N . TRP A 1 80 ? 3.768 3.635 -4.089 1.00 86.06 80 TRP A N 1
ATOM 618 C CA . TRP A 1 80 ? 3.678 2.749 -5.248 1.00 86.06 80 TRP A CA 1
ATOM 619 C C . TRP A 1 80 ? 4.008 3.468 -6.559 1.00 86.06 80 TRP A C 1
ATOM 621 O O . TRP A 1 80 ? 4.840 2.992 -7.320 1.00 86.06 80 TRP A O 1
ATOM 631 N N . GLN A 1 81 ? 3.454 4.662 -6.793 1.00 84.94 81 GLN A N 1
ATOM 632 C CA . GLN A 1 81 ? 3.774 5.455 -7.985 1.00 84.94 81 GLN A CA 1
ATOM 633 C C . GLN A 1 81 ? 5.277 5.754 -8.087 1.00 84.94 81 GLN A C 1
ATOM 635 O O . GLN A 1 81 ? 5.870 5.603 -9.152 1.00 84.94 81 GLN A O 1
ATOM 640 N N . ARG A 1 82 ? 5.931 6.135 -6.980 1.00 85.06 82 ARG A N 1
ATOM 641 C CA . ARG A 1 82 ? 7.387 6.361 -6.969 1.00 85.06 82 ARG A CA 1
ATOM 642 C C . ARG A 1 82 ? 8.176 5.084 -7.247 1.00 85.06 82 ARG A C 1
ATOM 644 O O . ARG A 1 82 ? 9.207 5.161 -7.912 1.00 85.06 82 ARG A O 1
ATOM 651 N N . GLU A 1 83 ? 7.736 3.945 -6.718 1.00 83.50 83 GLU A N 1
ATOM 652 C CA . GLU A 1 83 ? 8.359 2.651 -7.007 1.00 83.50 83 GLU A CA 1
ATOM 653 C C . GLU A 1 83 ? 8.198 2.275 -8.476 1.00 83.50 83 GLU A C 1
ATOM 655 O O . GLU A 1 83 ? 9.189 1.906 -9.093 1.00 83.50 83 GLU A O 1
ATOM 660 N N . GLN A 1 84 ? 7.014 2.474 -9.057 1.00 8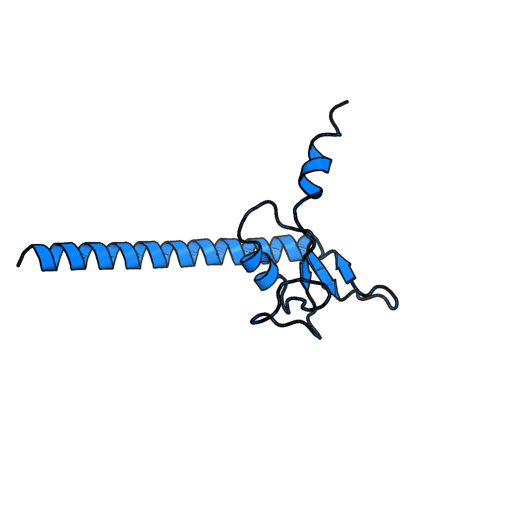1.12 84 GLN A N 1
ATOM 661 C CA . GLN A 1 84 ? 6.773 2.236 -10.479 1.00 81.12 84 GLN A CA 1
ATOM 662 C C . GLN A 1 84 ? 7.662 3.107 -11.363 1.00 81.12 84 GLN A C 1
ATOM 664 O O . GLN A 1 84 ? 8.247 2.604 -12.313 1.00 81.12 84 GLN A O 1
ATOM 669 N N . HIS A 1 85 ? 7.845 4.389 -11.032 1.00 78.75 85 HIS A N 1
ATOM 670 C CA . HIS A 1 85 ? 8.778 5.243 -11.769 1.00 78.75 85 HIS A CA 1
ATOM 671 C C . HIS A 1 85 ? 10.227 4.744 -11.669 1.00 78.75 85 HIS A C 1
ATOM 673 O O . HIS A 1 85 ? 10.903 4.641 -12.687 1.00 78.75 85 HIS A O 1
ATOM 679 N N . LYS A 1 86 ? 10.697 4.366 -10.473 1.00 74.56 86 LYS A N 1
ATOM 680 C CA . LYS A 1 86 ? 12.052 3.813 -1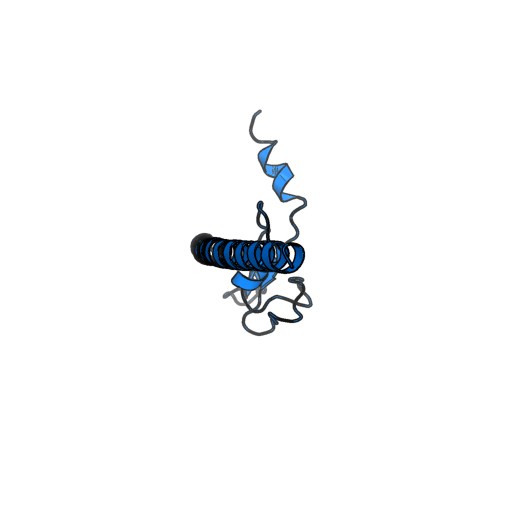0.295 1.00 74.56 86 LYS A CA 1
ATOM 681 C C . LYS A 1 86 ? 12.241 2.466 -10.997 1.00 74.56 86 LYS A C 1
ATOM 683 O O . LYS A 1 86 ? 13.306 2.232 -11.563 1.00 74.56 86 LYS A O 1
ATOM 688 N N . ALA A 1 87 ? 11.238 1.592 -10.945 1.00 70.62 87 ALA A N 1
ATOM 689 C CA . ALA A 1 87 ? 11.245 0.299 -11.619 1.00 70.62 87 ALA A CA 1
ATOM 690 C C . ALA A 1 87 ? 11.256 0.485 -13.140 1.00 70.62 87 ALA A C 1
ATOM 692 O O . ALA A 1 87 ? 12.107 -0.090 -13.808 1.00 70.62 87 ALA A O 1
ATOM 693 N N . ALA A 1 88 ? 10.416 1.377 -13.671 1.00 68.56 88 ALA A N 1
ATOM 694 C CA . ALA A 1 88 ? 10.390 1.717 -15.090 1.00 68.56 88 ALA A CA 1
ATOM 695 C C . ALA A 1 88 ? 11.705 2.357 -15.571 1.00 68.56 88 ALA A C 1
ATOM 697 O O . ALA A 1 88 ? 12.158 2.071 -16.676 1.00 68.56 88 ALA A O 1
ATOM 698 N N . ASP A 1 89 ? 12.351 3.204 -14.763 1.00 68.00 89 ASP A N 1
ATOM 699 C CA . ASP A 1 89 ? 13.679 3.753 -15.078 1.00 68.00 89 ASP A CA 1
ATOM 700 C C . ASP A 1 89 ? 14.766 2.670 -15.109 1.00 68.00 89 ASP A C 1
ATOM 702 O O . ASP A 1 89 ? 15.681 2.723 -15.937 1.00 68.00 89 ASP A O 1
ATOM 706 N N . LYS A 1 90 ? 14.676 1.679 -14.215 1.00 64.50 90 LYS A N 1
ATOM 707 C CA . LYS A 1 90 ? 15.606 0.549 -14.177 1.00 64.50 90 LYS A CA 1
ATOM 708 C C . LYS A 1 90 ? 15.397 -0.379 -15.376 1.00 64.50 90 LYS A C 1
ATOM 710 O O . LYS A 1 90 ? 16.360 -0.649 -16.085 1.00 64.50 90 LYS A O 1
ATOM 715 N N . GLU A 1 91 ? 14.149 -0.733 -15.674 1.00 66.25 91 GLU A N 1
ATOM 716 C CA . GLU A 1 91 ? 13.780 -1.561 -16.825 1.00 66.25 91 GLU A CA 1
ATOM 717 C C . GLU A 1 91 ? 14.184 -0.893 -18.146 1.00 66.25 91 GLU A C 1
ATOM 719 O O . GLU A 1 91 ? 14.817 -1.517 -18.990 1.00 66.25 91 GLU A O 1
ATOM 724 N N . LYS A 1 92 ? 13.949 0.418 -18.307 1.00 65.56 92 LYS A N 1
ATOM 725 C CA . LYS A 1 92 ? 14.408 1.161 -19.494 1.00 65.56 92 LYS A CA 1
ATOM 726 C C . LYS A 1 92 ? 15.929 1.154 -19.648 1.00 65.56 92 LYS A C 1
ATOM 728 O O . LYS A 1 92 ? 16.422 1.105 -20.775 1.00 65.56 92 LYS A O 1
ATOM 733 N N . LYS A 1 93 ? 16.686 1.224 -18.546 1.00 65.94 93 LYS A N 1
ATOM 734 C CA . LYS A 1 93 ? 18.156 1.129 -18.582 1.00 65.94 93 LYS A CA 1
ATOM 735 C C . LYS A 1 93 ? 18.628 -0.276 -18.930 1.00 65.94 93 LYS A C 1
ATOM 737 O O . LYS A 1 93 ? 19.552 -0.397 -19.730 1.00 65.94 93 LYS A O 1
ATOM 742 N N . GLU A 1 94 ? 18.004 -1.303 -18.364 1.00 64.19 94 GLU A N 1
ATOM 743 C CA . GLU A 1 94 ? 18.320 -2.705 -18.645 1.00 64.19 94 GLU A CA 1
ATOM 744 C C . GLU A 1 94 ? 17.999 -3.045 -20.106 1.00 64.19 94 GLU A C 1
ATOM 746 O O . GLU A 1 94 ? 18.896 -3.472 -20.822 1.00 64.19 94 GLU A O 1
ATOM 751 N N . VAL A 1 95 ? 16.816 -2.680 -20.615 1.00 74.31 95 VAL A N 1
ATOM 752 C CA . VAL A 1 95 ? 16.454 -2.814 -22.040 1.00 74.31 95 VAL A CA 1
ATOM 753 C C . VAL A 1 95 ? 17.430 -2.061 -22.950 1.00 74.31 95 VAL A C 1
ATOM 755 O O . VAL A 1 95 ? 17.833 -2.570 -23.995 1.00 74.31 95 VAL A O 1
ATOM 758 N N . ARG A 1 96 ? 17.863 -0.850 -22.570 1.00 70.12 96 ARG A N 1
ATOM 759 C CA . ARG A 1 96 ? 18.851 -0.088 -23.353 1.00 70.12 96 ARG A CA 1
ATOM 760 C C . ARG A 1 96 ? 20.211 -0.787 -23.399 1.00 70.12 96 ARG A C 1
ATOM 762 O O . ARG A 1 96 ? 20.840 -0.795 -24.452 1.00 70.12 96 ARG A O 1
ATOM 769 N N . LEU A 1 97 ? 20.665 -1.349 -22.280 1.00 73.19 97 LEU A N 1
ATOM 770 C CA . LEU A 1 97 ? 21.922 -2.099 -22.197 1.00 73.19 97 LEU A CA 1
ATOM 771 C C . LEU A 1 97 ? 21.849 -3.417 -22.979 1.00 73.19 97 LEU A C 1
ATOM 773 O O . LEU A 1 97 ? 22.802 -3.748 -23.683 1.00 73.19 97 LEU A O 1
ATOM 777 N N . GLU A 1 98 ? 20.721 -4.123 -22.904 1.00 73.31 98 GLU A N 1
ATOM 778 C CA . GLU A 1 98 ? 20.445 -5.349 -23.662 1.00 73.31 98 GLU A CA 1
ATOM 779 C C . GLU A 1 98 ? 20.495 -5.076 -25.173 1.00 73.31 98 GLU A C 1
ATOM 781 O O . GLU A 1 98 ? 21.225 -5.735 -25.911 1.00 73.31 98 GLU A O 1
ATOM 786 N N . ASN A 1 99 ? 19.803 -4.023 -25.624 1.00 73.50 99 ASN A N 1
ATOM 787 C CA . ASN A 1 99 ? 19.775 -3.624 -27.031 1.00 73.50 99 ASN A CA 1
ATOM 788 C C . ASN A 1 99 ? 21.166 -3.231 -27.547 1.00 73.50 99 ASN A C 1
ATOM 790 O O . ASN A 1 99 ? 21.529 -3.582 -28.668 1.00 73.50 99 ASN A O 1
ATOM 794 N N . ILE A 1 100 ? 21.971 -2.535 -26.736 1.00 77.50 100 ILE A N 1
ATOM 795 C CA . ILE A 1 100 ? 23.357 -2.197 -27.097 1.00 77.50 100 ILE A CA 1
ATOM 796 C C . ILE A 1 100 ? 24.213 -3.465 -27.225 1.00 77.50 100 ILE A C 1
ATOM 798 O O . ILE A 1 100 ? 24.965 -3.584 -28.192 1.00 77.50 100 ILE A O 1
ATOM 802 N N . LYS A 1 101 ? 24.085 -4.428 -26.302 1.00 79.19 101 LYS A N 1
ATOM 803 C CA . LYS A 1 101 ? 24.811 -5.706 -26.380 1.00 79.19 101 LYS A CA 1
ATOM 804 C C . LYS A 1 101 ? 24.448 -6.497 -27.635 1.00 79.19 101 LYS A C 1
ATOM 806 O O . LYS A 1 101 ? 25.345 -6.988 -28.312 1.00 79.19 101 LYS A O 1
ATOM 811 N N . ILE A 1 102 ? 23.160 -6.593 -27.967 1.00 77.12 102 ILE A N 1
ATOM 812 C CA . ILE A 1 102 ? 22.692 -7.309 -29.164 1.00 77.12 102 ILE A CA 1
ATOM 813 C C . ILE A 1 102 ? 23.289 -6.688 -30.436 1.00 77.12 102 ILE A C 1
ATOM 815 O O . ILE A 1 102 ? 23.789 -7.414 -31.294 1.00 77.12 102 ILE A O 1
ATOM 819 N N . LEU A 1 103 ? 23.312 -5.354 -30.537 1.00 75.06 103 LEU A N 1
ATOM 820 C CA . LEU A 1 103 ? 23.919 -4.658 -31.678 1.00 75.06 103 LEU A CA 1
ATOM 821 C C . LEU A 1 103 ? 25.435 -4.877 -31.776 1.00 75.06 103 LEU A C 1
ATOM 823 O O . LEU A 1 103 ? 25.958 -4.944 -32.882 1.00 75.06 103 LEU A O 1
ATOM 827 N N . GLN A 1 104 ? 26.148 -5.002 -30.652 1.00 74.81 104 GLN A N 1
ATOM 828 C CA . GLN A 1 104 ? 27.586 -5.295 -30.659 1.00 74.81 104 GLN A CA 1
ATOM 829 C C . GLN A 1 104 ? 27.894 -6.730 -31.105 1.00 74.81 104 GLN A C 1
ATOM 831 O O . GLN A 1 104 ? 28.879 -6.937 -31.804 1.00 74.81 104 GLN A O 1
ATOM 836 N N . VAL A 1 105 ? 27.059 -7.707 -30.736 1.00 75.12 105 VAL A N 1
ATOM 837 C CA . VAL A 1 105 ? 27.240 -9.121 -31.116 1.00 75.12 105 VAL A CA 1
ATOM 838 C C . VAL A 1 105 ? 26.924 -9.362 -32.593 1.00 75.12 105 VAL A C 1
ATOM 840 O O . VAL A 1 105 ? 27.582 -10.177 -33.224 1.00 75.12 105 VAL A O 1
ATOM 843 N N . LEU A 1 106 ? 25.951 -8.643 -33.158 1.00 75.50 106 LEU A N 1
ATOM 844 C CA . LEU A 1 106 ? 25.591 -8.747 -34.580 1.00 75.50 106 LEU A CA 1
ATOM 845 C C . LEU A 1 106 ? 26.584 -8.057 -35.529 1.00 75.50 106 LEU A C 1
ATOM 847 O O . LEU A 1 106 ? 26.471 -8.221 -36.740 1.00 75.50 106 LEU A O 1
ATOM 851 N N . ASN A 1 107 ? 27.522 -7.272 -34.993 1.00 64.06 107 ASN A N 1
ATOM 852 C CA . ASN A 1 107 ? 28.542 -6.557 -35.765 1.00 64.06 107 ASN A CA 1
ATOM 853 C C . ASN A 1 107 ? 29.921 -7.253 -35.725 1.00 64.06 107 ASN A C 1
ATOM 855 O O . ASN A 1 107 ? 30.927 -6.625 -36.062 1.00 64.06 107 ASN A O 1
ATOM 859 N N . VAL A 1 108 ? 29.958 -8.516 -35.280 1.00 58.56 108 VAL A N 1
ATOM 860 C CA . VAL A 1 108 ? 31.103 -9.448 -35.318 1.00 58.56 108 VAL A CA 1
ATOM 861 C C . VAL A 1 108 ? 30.829 -10.509 -36.373 1.00 58.56 108 VAL A C 1
ATOM 863 O O . VAL A 1 108 ? 31.770 -10.813 -37.137 1.00 58.56 108 VAL A O 1
#

Solvent-accessible surface area (backbone atoms only — not comparable to full-atom values): 6240 Å² total; per-residue (Å²): 142,81,80,72,72,74,64,60,68,66,76,78,44,66,67,32,27,23,21,77,84,81,26,34,72,88,80,29,80,19,36,92,92,35,15,12,28,38,68,57,52,50,50,59,72,58,69,51,87,80,72,45,58,43,27,28,63,32,91,50,95,90,37,72,64,31,73,55,53,69,68,59,53,53,52,43,50,54,50,52,54,54,50,51,52,55,50,51,55,48,49,54,49,50,54,50,52,52,53,51,51,53,57,56,63,75,73,111

InterPro domains:
  IPR048952 Asparagine--tRNA ligase, N-terminal domain [PF20917] (31-94)

Nearest PDB structures (foldseek):
  4zya-assembly1_B  TM=9.292E-01  e=1.979E-09  Homo sapiens
  4zya-assembly1_A  TM=9.111E-01  e=1.718E-07  Homo sapiens
  7v6i-assembly1_A  TM=7.103E-01  e=6.951E-02  Bifidobacterium saguini DSM 23967
  7v6m-assembly1_A  TM=7.200E-01  e=1.585E-01  [Clostridium] nexile

Foldseek 3Di:
DPPPPVVVVQPPQDEFEEELVQEDLPPAPRDPVHHHNDPLSQCVNSVDPPHHFYWYQDPDDPDRTDTDDPVVVVVSVVVNVVVVVVVVVVVVVVVVVVVVVVVVVVVD

Radius of gyration: 19.53 Å; Cα contacts (8 Å, |Δi|>4): 126; chains: 1; bounding box: 61×29×55 Å

=== Feature glossary ===
A reading guide for the features in this record.

Start from the sequence.

  · Sequence gives the chain of amino acids in standard one-letter code (A=alanine, C=cysteine, …, Y=tyrosine), read N→C. It is the only feature that is directly encoded by the gene; all structural features are derived from the folded form of this sequence.

Fold it, and you get atomic coordinates and the backbone conformation that goes with them.

  · Structure coordinates are given as an mmCIF _atom_site loop: one row per atom with element, residue name, chain id, sequence number, and x/y/z position in Å. Only the four main-chain atoms per residue are included here; side chains are omitted to keep the record compact.

  · Backbone dihedral angles. Every residue except chain termini has a φ (preceding-C → N → Cα → C) and a ψ (N → Cα → C → next-N). They are reported in degrees following the IUPAC sign convention. Secondary structure is essentially a statement about which (φ, ψ) basin each residue occupies.

  · Eight-state secondary structure (DSSP): H is the canonical α-helix, G the tighter 3₁₀-helix, I the wider π-helix; E/B are β-structure, T and S are turns and bends, and '-' is everything else. DSSP derives these from the pattern of main-chain N–H···O=C hydrogen bonds, not from the sequence.

  · SS3 is a coarse helix/strand/coil call (letters a/b/c) made by the P-SEA algorithm from inter-Cα distances and dihedrals. It is less detailed than DSSP but needs only Cα positions.

Summarize the fold with a handful of shape descriptors and a per-residue structural alphabet.

  · Radius of gyration 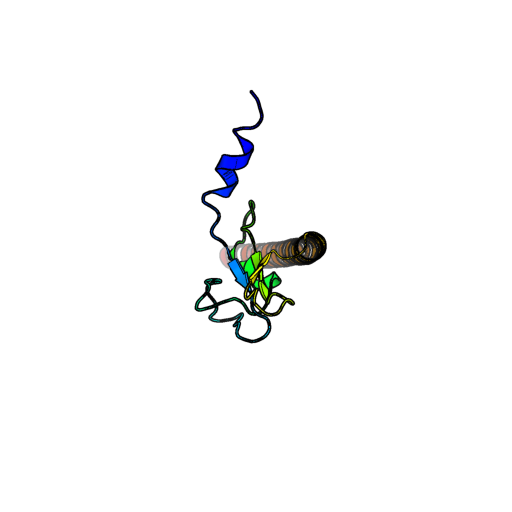(Rg) is the root-mean-square distance of Cα atoms from their centroid — a single number for overall size and compactness. A globular domain of N residues has Rg ≈ 2.2·N^0.38 Å; an extended or disordered chain has a much larger Rg. The Cα contact count is the number of residue pairs whose Cα atoms are within 8 Å and are more than four positions apart in sequence — a standard proxy for tertiary packing density. The bounding box is the smallest axis-aligned box enclosing all Cα atoms.

  · 3Di is Foldseek's structural alphabet. Each residue is assigned one of twenty discrete states based on how its Cα sits relative to its spatial (not sequential) neighbors. Aligning 3Di strings finds structural homologs roughly as well as full 3D superposition, but orders of magnitude faster.

  · Solvent-accessible surface area (SASA) is the area in Å² traced out by the centre of a 1.4 Å probe sphere (a water molecule) rolled over the protein's van der Waals surface (Shrake–Rupley / Lee–Richards construction). Buried residues have near-zero SASA; fully exposed residues can exceed 200 Å². The total SASA scales roughly with the number of surface residues.

Ask how reliable the model is.

  · For AlphaFold models, the B-factor field carries pLDDT — the model's own estimate of local accuracy on a 0–100 scale. Regions with pLDDT<50 should be treated as essentially unmodeled; they often correspond to intrinsically disordered segments.

  · For experimental (PDB) structures, the B-factor (temperature factor) quantifies the positional spread of each atom in the crystal — a combination of thermal vibration and static disorder — in units of Å². High B-factors mark flexible loops or poorly resolved regions; low B-factors mark the rigid, well-ordered core.

  · Predicted Aligned Error (PAE) is an AlphaFold confidence matrix: entry (i, j) is the expected error in the position of residue j, in ångströms, when the prediction is superimposed on the true structure at residue i. Low PAE within a block of residues means that block is internally rigid and well-predicted; high PAE between two blocks m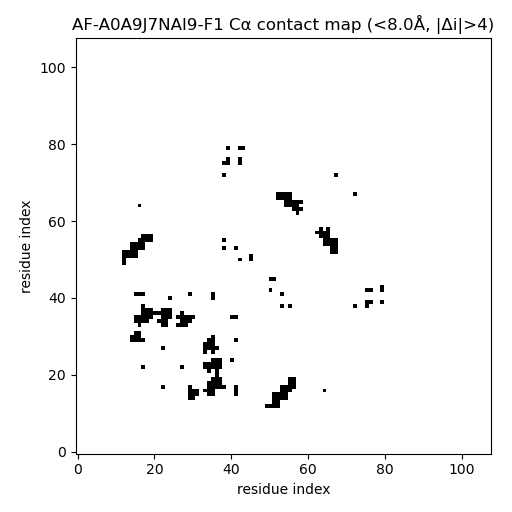eans their relative placement is uncertain even if each block individually is confident.

Place it in context: what it resembles, what it is annotated as, and how it looks.

  · Structural nearest neighbors (via Foldseek easy-search vs the PDB). Reported per hit: target PDB id, E-value, and alignment TM-score. A TM-score above ~0.5 is the conventional threshold for 'same fold'.

  · Functional annotations link the protein to curated databases. InterPro entries identify conserved domains and families by matching the sequence against member-database signatures (Pfam, PROSITE, CDD, …). Gene Ontology (GO) terms describe molecular function, biological process, and cellular component in a controlled vocabulary. CATH places the structure in a hierarchical fold classification (Class/Architecture/Topology/Homologous-superfamily). The organism is the source species.

  · The contact map is a binary N×N matrix image: pixel (i, j) is dark where Cα_i and Cα_j are within 8 Å and |i−j|>4. Because the |i−j|>4 filter removes local helical contacts, off-diagonal stripes parallel to the main diagonal indicate parallel β-sheets; stripes perpendicular to it indicate antiparallel β-sheets. The Ramachandran plot scatters every residue's (φ, ψ) pair against the sterically allowed regions. The PAE heatmap renders the predicted-aligned-error matrix.

  · Six rendered views show the 3D structure from the faces of a cube — i.e. along ±x, ±y, ±z. Rendering representation is drawn randomly per protein from cartoon (secondary-structure ribbons), sticks (backbone bonds), or molecular surface; coloring is either N→C rainbow (blue at the N-terminus through red at the C-terminus) or one color per chain.